Protein AF-A0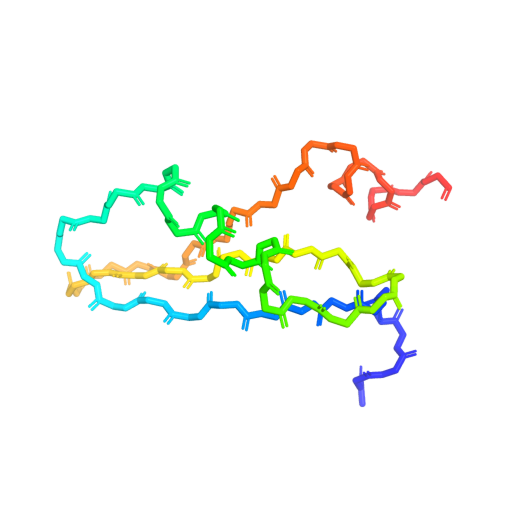A0F9NGM2-F1 (afdb_monomer_lite)

pLDDT: mean 84.85, std 13.91, range [42.69, 97.19]

Foldseek 3Di:
DPPPQFQAQEDEEEDPDDPVVVSQVVQVVPDDPRHFRKYWYYYPPGDIDIDTDPVSVVVVVPD

Organism: NCBI:txid412755

Secondary structure (DSSP, 8-state):
-TTSS--EEEEEEE-SS--HHHHHHHHHHHPPTTPEEEEEEE-TTS--EEEE-HHHHHHHTT-

Radius of gyration: 12.3 Å; chains: 1; bounding box: 33×23×31 Å

Sequence (63 aa):
LAKQLLPFSFECKNQEKLNIWSALKQAQENRSEGDAPIVAFTRNRSDIYVALRFDDFLKLLGS

Structure (mmCIF, N/CA/C/O backbone):
data_AF-A0A0F9NGM2-F1
#
_entry.id   AF-A0A0F9NGM2-F1
#
loop_
_atom_site.group_PDB
_atom_site.id
_atom_site.type_symbol
_atom_site.label_atom_id
_atom_site.label_alt_id
_atom_site.label_comp_id
_atom_site.label_asym_id
_atom_site.label_entity_id
_atom_site.label_seq_id
_atom_site.pdbx_PDB_ins_code
_atom_site.Cartn_x
_atom_site.Cartn_y
_atom_site.Cartn_z
_atom_site.occupancy
_atom_site.B_iso_or_equiv
_atom_site.auth_seq_id
_atom_site.auth_comp_id
_atom_site.auth_asym_id
_atom_site.auth_atom_id
_atom_site.pdbx_PDB_model_num
ATOM 1 N N . LEU A 1 1 ? -10.246 18.574 -3.246 1.00 45.69 1 LEU A N 1
ATOM 2 C CA . LEU A 1 1 ? -10.554 17.130 -3.373 1.00 45.69 1 LEU A CA 1
ATOM 3 C C . LEU A 1 1 ? -10.063 16.258 -2.200 1.00 45.69 1 LEU A C 1
ATOM 5 O O . LEU A 1 1 ? -10.398 15.087 -2.176 1.00 45.69 1 LEU A O 1
ATOM 9 N N . ALA A 1 2 ? -9.311 16.779 -1.220 1.00 44.22 2 ALA A N 1
ATOM 10 C CA . ALA A 1 2 ? -8.543 15.947 -0.277 1.00 44.22 2 ALA A CA 1
ATOM 11 C C . ALA A 1 2 ? -9.205 15.660 1.094 1.00 44.22 2 ALA A C 1
ATOM 13 O O . ALA A 1 2 ? -8.518 15.237 2.012 1.00 44.22 2 ALA A O 1
ATOM 14 N N . LYS A 1 3 ? -10.511 15.911 1.269 1.00 42.69 3 LYS A N 1
ATOM 15 C CA . LYS A 1 3 ? -11.214 15.703 2.559 1.00 42.69 3 LYS A CA 1
ATOM 16 C C . LYS A 1 3 ? -12.347 14.664 2.518 1.00 42.69 3 LYS A C 1
ATOM 18 O O . LYS A 1 3 ? -13.084 14.552 3.487 1.00 42.69 3 LYS A O 1
ATOM 23 N N . GLN A 1 4 ? -12.510 13.937 1.409 1.00 51.69 4 GLN A N 1
ATOM 24 C CA . GLN A 1 4 ? -13.560 12.912 1.259 1.00 51.69 4 GLN A CA 1
ATOM 25 C C . GLN A 1 4 ? -13.039 11.470 1.242 1.00 51.69 4 GLN A C 1
ATOM 27 O O . GLN A 1 4 ? -13.834 10.550 1.394 1.00 51.69 4 GLN A O 1
ATOM 32 N N . LEU A 1 5 ? -11.732 11.258 1.083 1.00 55.09 5 LEU A N 1
ATOM 33 C CA . LEU A 1 5 ? -11.128 9.955 1.342 1.00 55.09 5 LEU A CA 1
ATOM 34 C C . LEU A 1 5 ? -10.832 9.883 2.842 1.00 55.09 5 LEU A C 1
ATOM 36 O O . LEU A 1 5 ? -10.388 10.878 3.411 1.00 55.09 5 LEU A O 1
ATOM 40 N N . LEU A 1 6 ? -11.124 8.738 3.460 1.00 58.81 6 LEU A N 1
ATOM 41 C CA . LEU A 1 6 ? -10.805 8.383 4.849 1.00 58.81 6 LEU A CA 1
ATOM 42 C C . LEU A 1 6 ? -9.440 8.954 5.289 1.00 58.81 6 LEU A C 1
ATOM 44 O O . LEU A 1 6 ? -8.556 9.108 4.445 1.00 58.81 6 LEU A O 1
ATOM 48 N N . PRO A 1 7 ? -9.233 9.269 6.578 1.00 75.44 7 PRO A N 1
ATOM 49 C CA . PRO A 1 7 ? -7.960 9.815 7.024 1.00 75.44 7 PRO A CA 1
ATOM 50 C C . PRO A 1 7 ? -6.854 8.775 6.763 1.00 75.44 7 PRO A C 1
ATOM 52 O O . PRO A 1 7 ? -6.7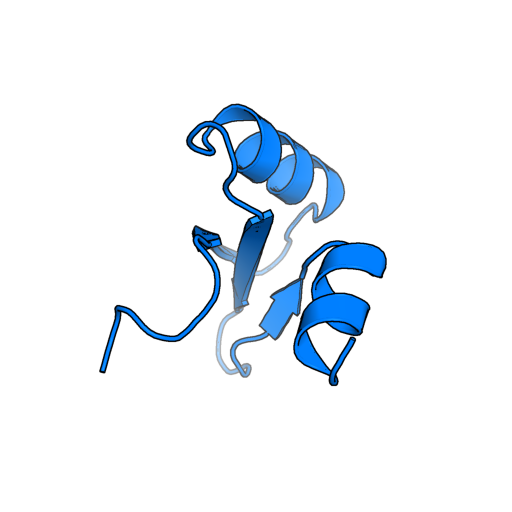69 7.741 7.419 1.00 75.44 7 PRO A O 1
ATOM 55 N N . PHE A 1 8 ? -6.076 8.981 5.703 1.00 78.62 8 PHE A N 1
ATOM 56 C CA . PHE A 1 8 ? -5.038 8.062 5.253 1.00 78.62 8 PHE A CA 1
ATOM 57 C C . PHE A 1 8 ? -3.677 8.673 5.541 1.00 78.62 8 PHE A C 1
ATOM 59 O O . PHE A 1 8 ? -3.397 9.800 5.129 1.00 78.62 8 PHE A O 1
ATOM 66 N N . SER A 1 9 ? -2.811 7.894 6.181 1.00 84.44 9 SER A N 1
ATOM 67 C CA . SER A 1 9 ? -1.411 8.254 6.368 1.00 84.44 9 SER A CA 1
ATOM 68 C C . SER A 1 9 ? -0.568 7.523 5.329 1.00 84.44 9 SER A C 1
ATOM 70 O O . SER A 1 9 ? -0.589 6.293 5.268 1.00 84.44 9 SER A O 1
ATOM 72 N N . PHE A 1 10 ? 0.134 8.277 4.481 1.00 85.12 10 PHE A N 1
ATOM 73 C CA . PHE A 1 10 ? 0.899 7.734 3.358 1.00 85.12 10 PHE A CA 1
ATOM 74 C C . PHE A 1 10 ? 2.393 7.648 3.675 1.00 85.12 10 PHE A C 1
ATOM 76 O O . PHE A 1 10 ? 3.031 8.645 4.002 1.00 85.12 10 PHE A O 1
ATOM 83 N N . GLU A 1 11 ? 2.965 6.470 3.458 1.00 89.25 11 GLU A N 1
ATOM 84 C CA . GLU A 1 11 ? 4.402 6.231 3.373 1.00 89.25 11 GLU A CA 1
ATOM 85 C C . GLU A 1 11 ? 4.770 5.989 1.902 1.00 89.25 11 GLU A C 1
ATOM 87 O O . GLU A 1 11 ? 4.256 5.068 1.266 1.00 89.25 11 GLU A O 1
ATOM 92 N N . CYS A 1 12 ? 5.668 6.805 1.351 1.00 92.94 12 CYS A N 1
ATOM 93 C CA . CYS A 1 12 ? 6.068 6.727 -0.056 1.00 92.94 12 CYS A CA 1
ATOM 94 C C . CYS A 1 12 ? 7.475 6.130 -0.198 1.00 92.94 12 CYS A C 1
ATOM 96 O O . CYS A 1 12 ? 8.424 6.631 0.405 1.00 92.94 12 CYS A O 1
ATOM 98 N N . LYS A 1 13 ? 7.648 5.100 -1.038 1.00 92.69 13 LYS A N 1
ATOM 99 C CA . LYS A 1 13 ? 8.954 4.466 -1.308 1.00 92.69 13 LYS A CA 1
ATOM 100 C C . LYS A 1 13 ? 9.233 4.339 -2.810 1.00 92.69 13 LYS A C 1
ATOM 102 O O . LYS A 1 13 ? 8.408 3.837 -3.562 1.00 92.69 13 LYS A O 1
ATOM 107 N N . ASN A 1 14 ? 10.434 4.715 -3.244 1.00 94.75 14 ASN A N 1
ATOM 108 C CA . ASN A 1 14 ? 10.943 4.381 -4.579 1.00 94.75 14 ASN A CA 1
ATOM 109 C C . ASN A 1 14 ? 12.199 3.519 -4.424 1.00 94.75 14 ASN A C 1
ATOM 111 O O . ASN A 1 14 ? 13.257 4.030 -4.055 1.00 94.75 14 ASN A O 1
ATOM 115 N N . GLN A 1 15 ? 12.054 2.204 -4.595 1.00 93.94 15 GLN A N 1
ATOM 116 C CA . GLN A 1 15 ? 13.113 1.231 -4.331 1.00 93.94 15 GLN A CA 1
ATOM 117 C C . GLN A 1 15 ? 12.986 0.017 -5.259 1.00 93.94 15 GLN A C 1
ATOM 119 O O . GLN A 1 15 ? 11.927 -0.597 -5.343 1.00 93.94 15 GLN A O 1
ATOM 124 N N . GLU A 1 16 ? 14.094 -0.395 -5.888 1.00 92.81 16 GLU A N 1
ATOM 125 C CA . GLU A 1 16 ? 14.149 -1.608 -6.729 1.00 92.81 16 GLU A CA 1
ATOM 126 C C . GLU A 1 16 ? 13.867 -2.896 -5.943 1.00 92.81 16 GLU A C 1
ATOM 128 O O . GLU A 1 16 ? 13.304 -3.857 -6.468 1.00 92.81 16 GLU A O 1
ATOM 133 N N . LYS A 1 17 ? 14.266 -2.913 -4.667 1.00 93.38 17 LYS A N 1
ATOM 134 C CA . LYS A 1 17 ? 14.013 -3.997 -3.718 1.00 93.38 17 LYS A CA 1
ATOM 135 C C . LYS A 1 17 ? 13.398 -3.399 -2.462 1.00 93.38 17 LYS A C 1
ATOM 137 O O . LYS A 1 17 ? 14.112 -2.851 -1.627 1.00 93.38 17 LYS A O 1
ATOM 142 N N . LEU A 1 18 ? 12.080 -3.506 -2.344 1.00 93.94 18 LEU A N 1
ATOM 143 C CA . LEU A 1 18 ? 11.336 -3.055 -1.175 1.00 93.94 18 LEU A CA 1
ATOM 144 C C . LEU A 1 18 ? 11.003 -4.247 -0.273 1.00 93.94 18 LEU A C 1
ATOM 146 O O . LEU A 1 18 ? 10.382 -5.211 -0.718 1.00 93.94 18 LEU A O 1
ATOM 150 N N . ASN A 1 19 ? 11.357 -4.165 1.012 1.00 95.62 19 ASN A N 1
ATOM 151 C CA . ASN A 1 19 ? 10.782 -5.052 2.021 1.00 95.62 19 ASN A CA 1
ATOM 152 C C . ASN A 1 19 ? 9.431 -4.482 2.467 1.00 95.62 19 ASN A C 1
ATOM 154 O O . ASN A 1 19 ? 9.373 -3.561 3.286 1.00 95.62 19 ASN A O 1
ATOM 158 N N . ILE A 1 20 ? 8.350 -5.031 1.912 1.00 92.69 20 ILE A N 1
ATOM 159 C CA . ILE A 1 20 ? 6.999 -4.520 2.151 1.00 92.69 20 ILE A CA 1
ATOM 160 C C . ILE A 1 20 ? 6.581 -4.616 3.625 1.00 92.69 20 ILE A C 1
ATOM 162 O O . ILE A 1 20 ? 5.912 -3.718 4.122 1.00 92.69 20 ILE A O 1
ATOM 166 N N . TRP A 1 21 ? 7.034 -5.635 4.363 1.00 94.56 21 TRP A N 1
ATOM 167 C CA . TRP A 1 21 ? 6.704 -5.806 5.782 1.00 94.56 21 TRP A CA 1
ATOM 168 C C . TRP A 1 21 ? 7.320 -4.712 6.650 1.00 94.56 21 TRP A C 1
ATOM 170 O O . TRP A 1 21 ? 6.650 -4.148 7.514 1.00 94.56 21 TRP A O 1
ATOM 180 N N . SER A 1 22 ? 8.584 -4.371 6.390 1.00 94.38 22 SER A N 1
ATOM 181 C CA . SER A 1 22 ? 9.256 -3.261 7.068 1.00 94.38 22 SER A CA 1
ATOM 182 C C . SER A 1 22 ? 8.599 -1.922 6.734 1.00 94.38 22 SER A C 1
ATOM 184 O O . SER A 1 22 ? 8.403 -1.105 7.628 1.00 94.38 22 SER A O 1
ATOM 186 N N . ALA A 1 23 ? 8.213 -1.713 5.472 1.00 93.06 23 ALA A N 1
ATOM 187 C CA . ALA A 1 23 ? 7.533 -0.493 5.044 1.00 93.06 23 ALA A CA 1
ATOM 188 C C . ALA A 1 23 ? 6.141 -0.347 5.679 1.00 93.06 23 ALA A C 1
ATOM 190 O O . ALA A 1 23 ? 5.799 0.733 6.148 1.00 93.06 23 ALA A O 1
ATOM 191 N N . LEU A 1 24 ? 5.367 -1.434 5.761 1.00 92.62 24 LEU A N 1
ATOM 192 C CA . LEU A 1 24 ? 4.068 -1.451 6.439 1.00 92.62 24 LEU A CA 1
ATOM 193 C C . LEU A 1 24 ? 4.206 -1.176 7.939 1.00 92.62 24 LEU A C 1
ATOM 195 O O . LEU A 1 24 ? 3.419 -0.411 8.488 1.00 92.62 24 LEU A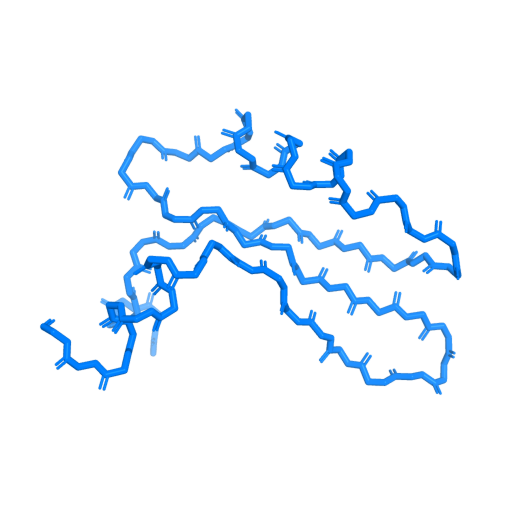 O 1
ATOM 199 N N . LYS A 1 25 ? 5.221 -1.751 8.600 1.00 92.06 25 LYS A N 1
ATOM 200 C CA . LYS A 1 25 ? 5.516 -1.458 10.009 1.00 92.06 25 LYS A CA 1
ATOM 201 C C . LYS A 1 25 ? 5.840 0.025 10.211 1.00 92.06 25 LYS A C 1
ATOM 203 O O . LYS A 1 25 ? 5.261 0.649 11.091 1.00 92.06 25 LYS A O 1
ATOM 208 N N . GLN A 1 26 ? 6.695 0.594 9.361 1.00 90.12 26 GLN A N 1
ATOM 209 C CA . GLN A 1 26 ? 7.030 2.018 9.404 1.00 90.12 26 GLN A CA 1
ATOM 210 C C . GLN A 1 26 ? 5.788 2.901 9.182 1.00 90.12 26 GLN A C 1
ATOM 212 O O . GLN A 1 26 ? 5.569 3.851 9.927 1.00 90.12 26 GLN A O 1
ATOM 217 N N . ALA A 1 27 ? 4.944 2.565 8.203 1.00 90.81 27 ALA A N 1
ATOM 218 C CA . ALA A 1 27 ? 3.701 3.292 7.945 1.00 90.81 27 ALA A CA 1
ATOM 219 C C . ALA A 1 27 ? 2.735 3.228 9.141 1.00 90.81 27 ALA A C 1
ATOM 221 O O . ALA A 1 27 ? 2.081 4.211 9.472 1.00 90.81 27 ALA A O 1
ATOM 222 N N . GLN A 1 28 ? 2.667 2.082 9.821 1.00 88.19 28 GLN A N 1
ATOM 223 C CA . GLN A 1 28 ? 1.856 1.886 11.021 1.00 88.19 28 GLN A CA 1
ATOM 224 C C . GLN A 1 28 ? 2.377 2.681 12.231 1.00 88.19 28 GLN A C 1
ATOM 226 O O . GLN A 1 28 ? 1.568 3.122 13.044 1.00 88.19 28 GLN A O 1
ATOM 231 N N . GLU A 1 29 ? 3.694 2.847 12.367 1.00 88.69 29 GLU A N 1
ATOM 232 C CA . GLU A 1 29 ? 4.331 3.611 13.451 1.00 88.69 29 GLU A CA 1
ATOM 233 C C . GLU A 1 29 ? 4.245 5.129 13.226 1.00 88.69 29 GLU A C 1
ATOM 235 O O . GLU A 1 29 ? 4.080 5.879 14.183 1.00 88.69 29 GLU A O 1
ATOM 240 N N . ASN A 1 30 ? 4.303 5.579 11.968 1.00 83.94 30 ASN A N 1
ATOM 241 C CA . ASN A 1 30 ? 4.286 7.000 11.603 1.00 83.94 30 ASN A CA 1
ATOM 242 C C . ASN A 1 30 ? 2.878 7.602 11.451 1.00 83.94 30 ASN A C 1
ATOM 244 O O . ASN A 1 30 ? 2.750 8.808 11.225 1.00 83.94 30 ASN A O 1
ATOM 248 N N . ARG A 1 31 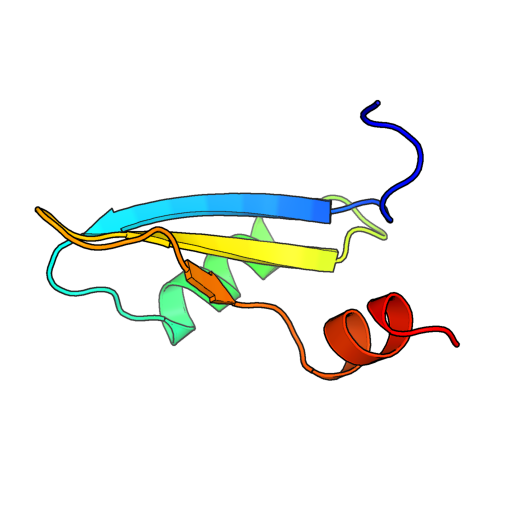? 1.817 6.790 11.517 1.00 83.56 31 ARG A N 1
ATOM 249 C CA . ARG A 1 31 ? 0.447 7.268 11.285 1.00 83.56 31 ARG A CA 1
ATOM 250 C C . ARG A 1 31 ? -0.074 8.131 12.436 1.00 83.56 31 ARG A C 1
ATOM 252 O O . ARG A 1 31 ? 0.262 7.905 13.596 1.00 83.56 31 ARG A O 1
ATOM 259 N N . SER A 1 32 ? -0.977 9.055 12.114 1.00 77.19 32 SER A N 1
ATOM 260 C CA . SER A 1 32 ? -1.786 9.738 13.130 1.00 77.19 32 SER A CA 1
ATOM 261 C C . SER A 1 32 ? -2.886 8.814 13.661 1.00 77.19 32 SER A C 1
ATOM 263 O O . SER A 1 32 ? -3.294 7.852 13.004 1.00 77.19 32 SER A O 1
ATOM 265 N N . GLU A 1 33 ? -3.344 9.066 14.886 1.00 73.81 33 GLU A N 1
ATOM 266 C CA . GLU A 1 33 ? -4.386 8.255 15.513 1.00 73.81 33 GLU A CA 1
ATOM 267 C C . GLU A 1 33 ? -5.698 8.342 14.718 1.00 73.81 33 GLU A C 1
ATOM 269 O O . GLU A 1 33 ? -6.190 9.427 14.425 1.00 73.81 33 GLU A O 1
ATOM 274 N N . GLY A 1 34 ? -6.254 7.182 14.358 1.00 72.12 34 GLY A N 1
ATOM 275 C CA . GLY A 1 34 ? -7.445 7.085 13.510 1.00 72.12 34 GLY A CA 1
ATOM 276 C C . GLY A 1 34 ? -7.155 6.933 12.015 1.00 72.12 34 GLY A C 1
ATOM 277 O O . GLY A 1 34 ? -8.059 6.531 11.281 1.00 72.12 34 GLY A O 1
ATOM 278 N N . ASP A 1 35 ? -5.911 7.142 11.572 1.00 80.88 35 ASP A N 1
ATOM 279 C CA . ASP A 1 35 ? -5.570 7.031 10.157 1.00 80.88 35 ASP A CA 1
ATOM 280 C C . ASP A 1 35 ? -5.340 5.575 9.729 1.00 80.88 35 ASP A C 1
ATOM 282 O O . ASP A 1 35 ? -4.718 4.773 10.441 1.00 80.88 35 ASP A O 1
ATOM 286 N N . ALA A 1 36 ? -5.779 5.223 8.522 1.00 82.81 36 ALA A N 1
ATOM 287 C CA . ALA A 1 36 ? -5.398 3.965 7.889 1.00 82.81 36 ALA A CA 1
ATOM 288 C C . ALA A 1 36 ? -4.006 4.121 7.236 1.00 82.81 36 ALA A C 1
ATOM 290 O O . ALA A 1 36 ? -3.820 5.010 6.399 1.00 82.81 36 ALA A O 1
ATOM 291 N N . PRO A 1 37 ? -3.007 3.301 7.621 1.00 89.88 37 PRO A N 1
ATOM 292 C CA . PRO A 1 37 ? -1.666 3.393 7.065 1.00 89.88 37 PRO A CA 1
ATOM 293 C C . PRO A 1 37 ? -1.634 2.802 5.656 1.00 89.88 37 PRO A C 1
ATOM 295 O O . PRO A 1 37 ? -2.105 1.688 5.411 1.00 89.88 37 PRO A O 1
ATOM 298 N N . ILE A 1 38 ? -1.034 3.546 4.738 1.00 92.06 38 ILE A N 1
ATOM 299 C CA . ILE A 1 38 ? -0.899 3.186 3.334 1.00 92.06 38 ILE A CA 1
ATOM 300 C C . ILE A 1 38 ? 0.570 3.279 2.938 1.00 92.06 38 ILE A C 1
ATOM 302 O O . ILE A 1 38 ? 1.240 4.263 3.234 1.00 92.06 38 ILE A O 1
ATOM 306 N N . VAL A 1 39 ? 1.060 2.284 2.203 1.00 94.62 39 VAL A N 1
ATOM 307 C CA . VAL A 1 39 ? 2.375 2.332 1.559 1.00 94.62 39 VAL A CA 1
ATOM 308 C C . VAL A 1 39 ? 2.178 2.490 0.057 1.00 94.62 39 VAL A C 1
ATOM 310 O O . VAL A 1 39 ? 1.720 1.564 -0.608 1.00 94.6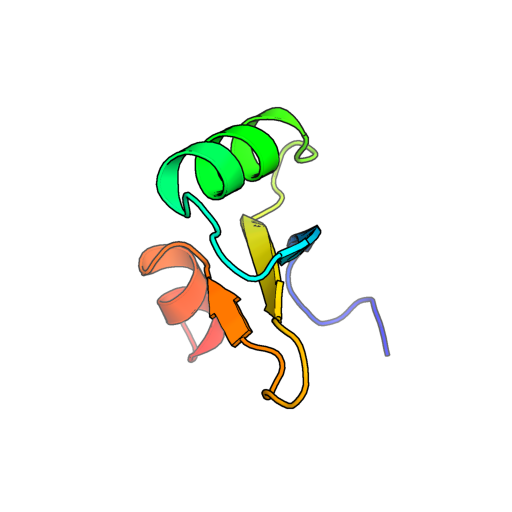2 39 VAL A O 1
ATOM 313 N N . ALA A 1 40 ? 2.547 3.645 -0.488 1.00 95.06 40 ALA A N 1
ATOM 314 C CA . ALA A 1 40 ? 2.646 3.862 -1.925 1.00 95.06 40 ALA A CA 1
ATOM 315 C C . ALA A 1 40 ? 4.084 3.588 -2.372 1.00 95.06 40 ALA A C 1
ATOM 317 O O . ALA A 1 40 ? 5.034 4.146 -1.819 1.00 95.06 40 ALA A O 1
ATOM 318 N N . PHE A 1 41 ? 4.278 2.724 -3.363 1.00 96.12 41 PHE A N 1
ATOM 319 C CA . PHE A 1 41 ? 5.618 2.353 -3.791 1.00 96.12 41 PHE A CA 1
ATOM 320 C C . PHE A 1 41 ? 5.758 2.146 -5.291 1.00 96.12 41 PHE A C 1
ATOM 322 O O . PHE A 1 41 ? 4.821 1.781 -5.996 1.00 96.12 41 PHE A O 1
ATOM 329 N N . THR A 1 42 ? 6.971 2.382 -5.774 1.00 97.06 42 THR A N 1
ATOM 330 C CA . THR A 1 42 ? 7.350 2.175 -7.169 1.00 97.06 42 THR A CA 1
ATOM 331 C C . THR A 1 42 ? 8.823 1.773 -7.276 1.00 97.06 42 THR A C 1
ATOM 333 O O . THR A 1 42 ? 9.572 1.805 -6.294 1.00 97.06 42 THR A O 1
ATOM 336 N N . ARG A 1 43 ? 9.228 1.385 -8.482 1.00 95.62 43 ARG A N 1
ATOM 337 C CA . ARG A 1 43 ? 10.611 1.121 -8.895 1.00 95.62 43 ARG A CA 1
ATOM 338 C C . ARG A 1 43 ? 10.828 1.725 -10.280 1.00 95.62 43 ARG A C 1
ATOM 340 O O . ARG A 1 43 ? 9.862 2.110 -10.943 1.00 95.62 43 ARG A O 1
ATOM 347 N N . ASN A 1 44 ? 12.068 1.798 -10.750 1.00 94.19 44 ASN A N 1
ATOM 348 C CA . ASN A 1 44 ? 12.342 2.434 -12.032 1.00 94.19 44 ASN A CA 1
ATOM 349 C C . ASN A 1 44 ? 11.564 1.761 -13.170 1.00 94.19 44 ASN A C 1
ATOM 351 O O . ASN A 1 44 ? 11.511 0.535 -13.282 1.00 94.19 44 ASN A O 1
ATOM 355 N N . ARG A 1 45 ? 10.980 2.596 -14.041 1.00 94.44 45 ARG A N 1
ATOM 356 C CA . ARG A 1 45 ? 10.209 2.165 -15.221 1.00 94.44 45 ARG A CA 1
ATOM 357 C C . ARG A 1 45 ? 9.040 1.229 -14.876 1.00 94.44 45 ARG A C 1
ATOM 359 O O . ARG A 1 45 ? 8.760 0.295 -15.619 1.00 94.44 45 ARG A O 1
ATOM 366 N N . SER A 1 46 ? 8.395 1.440 -13.733 1.00 94.25 46 SER A N 1
ATOM 367 C CA . SER A 1 46 ? 7.215 0.688 -13.301 1.00 94.25 46 SER A CA 1
ATOM 368 C C . SER A 1 46 ? 6.129 1.635 -12.801 1.00 94.25 46 SER A C 1
ATOM 370 O O . SER A 1 46 ? 6.412 2.776 -12.440 1.00 94.25 46 SER A O 1
ATOM 372 N N . ASP A 1 47 ? 4.897 1.141 -12.754 1.00 97.19 47 ASP A N 1
ATOM 373 C CA . ASP A 1 47 ? 3.772 1.887 -12.198 1.00 97.19 47 ASP A CA 1
ATOM 374 C C . ASP A 1 47 ? 3.896 2.077 -10.678 1.00 97.19 47 ASP A C 1
ATOM 376 O O . ASP A 1 47 ? 4.740 1.474 -10.001 1.00 97.19 47 ASP A O 1
ATOM 380 N N . ILE A 1 48 ? 3.049 2.952 -10.141 1.00 95.62 48 ILE A N 1
ATOM 381 C CA . ILE A 1 48 ? 2.906 3.159 -8.702 1.00 95.62 48 ILE A CA 1
ATOM 382 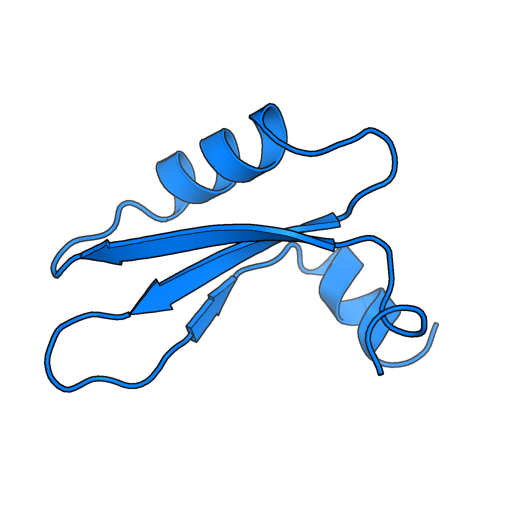C C . ILE A 1 48 ? 1.866 2.171 -8.180 1.00 95.62 48 ILE A C 1
ATOM 384 O O . ILE A 1 48 ? 0.740 2.122 -8.669 1.00 95.62 48 ILE A O 1
ATOM 388 N N . TYR A 1 49 ? 2.244 1.422 -7.152 1.00 95.38 49 TYR A N 1
ATOM 389 C CA . TYR A 1 49 ? 1.380 0.487 -6.447 1.00 95.38 49 TYR A CA 1
ATOM 390 C C . TYR A 1 49 ? 1.105 0.979 -5.034 1.00 95.38 49 TYR A C 1
ATOM 392 O O . TYR A 1 49 ? 1.863 1.764 -4.465 1.00 95.38 49 TYR A O 1
ATOM 400 N N . VAL A 1 50 ? 0.009 0.493 -4.462 1.00 94.31 50 VAL A N 1
ATOM 401 C CA . VAL A 1 50 ? -0.418 0.840 -3.112 1.00 94.31 50 VAL A CA 1
ATOM 402 C C . VAL A 1 50 ? -0.666 -0.440 -2.325 1.00 94.31 50 VAL A C 1
ATOM 404 O O . VAL A 1 50 ? -1.362 -1.336 -2.794 1.00 94.31 50 VAL A O 1
ATOM 407 N N . ALA A 1 51 ? -0.102 -0.518 -1.124 1.00 93.75 51 ALA A N 1
ATOM 408 C CA . ALA A 1 51 ? -0.407 -1.540 -0.138 1.00 93.75 51 ALA A CA 1
ATOM 409 C C . ALA A 1 51 ? -1.112 -0.901 1.061 1.00 93.75 51 ALA A C 1
ATOM 411 O O . ALA A 1 51 ? -0.661 0.104 1.607 1.00 93.75 51 ALA A O 1
ATOM 412 N N . LEU A 1 52 ? -2.212 -1.516 1.476 1.00 90.88 52 LEU A N 1
ATOM 413 C CA . LEU A 1 52 ? -2.991 -1.168 2.657 1.00 90.88 52 LEU A CA 1
ATOM 414 C C . LEU A 1 52 ? -3.544 -2.454 3.273 1.00 90.88 52 LEU A C 1
ATOM 416 O O . LEU A 1 52 ? -3.522 -3.515 2.641 1.00 90.88 52 LEU A O 1
ATOM 420 N N . ARG A 1 53 ? -4.048 -2.378 4.505 1.00 89.88 53 ARG A N 1
ATOM 421 C CA . ARG A 1 53 ? -4.713 -3.528 5.123 1.00 89.88 53 ARG A CA 1
ATOM 422 C C . ARG A 1 53 ? -5.965 -3.902 4.340 1.00 89.88 53 ARG A C 1
ATOM 424 O O . ARG A 1 53 ? -6.705 -3.033 3.888 1.00 89.88 53 ARG A O 1
ATOM 431 N N . PHE A 1 54 ? -6.238 -5.201 4.267 1.00 89.50 54 PHE A N 1
ATOM 432 C CA . PHE A 1 54 ? -7.430 -5.708 3.595 1.00 89.50 54 PHE A CA 1
ATOM 433 C C . PHE A 1 54 ? -8.723 -5.124 4.184 1.00 89.50 54 PHE A C 1
ATOM 435 O O . PHE A 1 54 ? -9.576 -4.677 3.430 1.00 89.50 54 PHE A O 1
ATOM 442 N N . ASP A 1 55 ? -8.830 -5.021 5.512 1.00 87.56 55 ASP A N 1
ATOM 443 C CA . ASP A 1 55 ? -10.002 -4.417 6.166 1.00 87.56 55 ASP A CA 1
ATOM 444 C C . ASP A 1 55 ? -10.222 -2.956 5.743 1.00 87.56 55 ASP A C 1
ATOM 446 O O . ASP A 1 55 ? -11.354 -2.524 5.543 1.00 87.56 55 ASP A O 1
ATOM 450 N N . ASP A 1 56 ? -9.141 -2.187 5.592 1.00 85.94 56 ASP A N 1
ATOM 451 C CA . ASP A 1 56 ? -9.216 -0.781 5.183 1.00 85.94 56 ASP A CA 1
ATOM 452 C C . ASP A 1 56 ? -9.556 -0.656 3.692 1.00 85.94 56 ASP A C 1
ATOM 454 O O . ASP A 1 56 ? -10.293 0.246 3.294 1.00 85.94 56 ASP A O 1
ATOM 458 N N . PHE A 1 57 ? -9.103 -1.610 2.876 1.00 87.56 57 PHE A N 1
ATOM 459 C CA . PHE A 1 57 ? -9.536 -1.750 1.489 1.00 87.56 57 PHE A CA 1
ATOM 460 C C . PHE A 1 57 ? -11.023 -2.113 1.373 1.00 87.56 57 PHE A C 1
ATOM 462 O O . PHE A 1 57 ? -11.728 -1.541 0.548 1.00 87.56 57 PHE A O 1
ATOM 469 N N . LEU A 1 58 ? -11.540 -3.008 2.216 1.00 88.81 58 LEU A N 1
ATOM 470 C CA . LEU A 1 58 ? -12.964 -3.352 2.218 1.00 88.81 58 LEU A CA 1
ATOM 471 C C . LEU A 1 58 ? -13.848 -2.160 2.603 1.00 88.81 58 LEU A C 1
ATOM 473 O O . LEU A 1 58 ? -14.871 -1.939 1.959 1.00 88.81 58 LEU A O 1
ATOM 477 N N . LYS A 1 59 ? -13.430 -1.346 3.582 1.00 84.50 59 LYS A N 1
ATOM 478 C CA . LYS A 1 59 ? -14.134 -0.097 3.934 1.00 84.50 59 LYS A CA 1
ATOM 479 C C . LYS A 1 59 ? -14.231 0.857 2.741 1.00 84.50 59 LYS A C 1
ATOM 481 O O . LYS A 1 59 ? -15.260 1.495 2.553 1.00 84.50 59 LYS A O 1
ATOM 486 N N . LEU A 1 60 ? -13.186 0.927 1.910 1.00 81.81 60 LEU A N 1
ATOM 487 C CA . LEU A 1 60 ? -13.185 1.740 0.690 1.00 81.81 60 LEU A CA 1
ATOM 488 C C . LEU A 1 60 ? -14.176 1.254 -0.375 1.00 81.81 60 LEU A C 1
ATOM 490 O O . LEU A 1 60 ? -14.658 2.069 -1.159 1.00 81.81 60 LEU A O 1
ATOM 494 N N . LEU A 1 61 ? -14.474 -0.046 -0.425 1.00 85.50 61 LEU A N 1
ATOM 495 C CA . LEU A 1 61 ? -15.375 -0.626 -1.426 1.00 85.50 61 LEU A CA 1
ATOM 496 C C . LEU A 1 61 ? -16.869 -0.436 -1.114 1.00 85.50 61 LEU A C 1
ATOM 498 O O . LEU A 1 61 ? -17.693 -0.739 -1.973 1.00 85.50 61 LEU A O 1
ATOM 502 N N . GLY A 1 62 ? -17.228 0.104 0.054 1.00 68.69 62 GLY A N 1
ATOM 503 C CA . GLY A 1 62 ? -18.612 0.460 0.381 1.00 68.69 62 GLY A CA 1
ATOM 504 C C . GLY A 1 62 ? -19.210 -0.349 1.524 1.00 68.69 62 GLY A C 1
ATOM 505 O O . GLY A 1 62 ? -20.234 -1.003 1.345 1.00 68.69 62 GLY A O 1
ATOM 506 N N . SER A 1 63 ? -18.582 -0.284 2.700 1.00 52.75 63 SER A N 1
ATOM 507 C CA . SER A 1 63 ? -19.281 -0.566 3.964 1.00 52.75 63 SER A CA 1
ATOM 508 C C . SER A 1 63 ? -19.715 0.738 4.618 1.00 52.75 63 SER A C 1
ATOM 510 O O . SER A 1 63 ? -18.841 1.624 4.746 1.00 52.75 63 SER A O 1
#